Protein AF-A0A8H4IR97-F1 (afdb_monomer_lite)

InterPro domains:
  IPR025444 Monooxygenase af470-like [PF13826] (1-64)

Foldseek 3Di:
DDDDDDPDPVRVVCVCPPPVNVVVVVVCVVCVVVCVVDDDDDDDDDDDQLRDADDDDPDDQDDLQVAWDWDAACADDPVQRAGHRGIDIHGPDDDCVDFLSCDSCSRSVPPPRRSCPCVVVPDSPCPCPPVPDDD

pLDDT: mean 85.82, std 11.82, range [40.19, 98.25]

Radius of gyration: 21.29 Å; chains: 1; bounding box: 38×43×58 Å

Organism: NCBI:txid55169

Structure (mmCIF, N/CA/C/O backbone):
data_AF-A0A8H4IR97-F1
#
_entry.id   AF-A0A8H4IR97-F1
#
loop_
_atom_site.group_PDB
_atom_site.id
_atom_site.type_symbol
_atom_site.label_atom_id
_atom_site.label_alt_id
_atom_site.label_comp_id
_atom_site.label_asym_id
_atom_site.label_entity_id
_atom_site.label_seq_id
_atom_site.pdbx_PDB_ins_code
_atom_site.Cartn_x
_atom_site.Cartn_y
_atom_site.Cartn_z
_atom_site.occupancy
_atom_site.B_iso_or_equiv
_atom_site.auth_seq_id
_atom_site.auth_comp_id
_atom_site.auth_asym_id
_atom_site.auth_atom_id
_atom_site.pdbx_PDB_model_num
ATOM 1 N N . MET A 1 1 ? 5.002 -10.529 -10.951 1.00 84.69 1 MET A N 1
ATOM 2 C CA . MET A 1 1 ? 3.860 -9.711 -10.493 1.00 84.69 1 MET A CA 1
ATOM 3 C C . MET A 1 1 ? 4.344 -8.835 -9.355 1.00 84.69 1 MET A C 1
ATOM 5 O O . MET A 1 1 ? 4.915 -9.371 -8.412 1.00 84.69 1 MET A O 1
ATOM 9 N N . THR A 1 2 ? 4.148 -7.524 -9.462 1.00 91.56 2 THR A N 1
ATOM 10 C CA . THR A 1 2 ? 4.550 -6.544 -8.442 1.00 91.56 2 THR A CA 1
ATOM 11 C C . THR A 1 2 ? 3.306 -5.818 -7.961 1.00 91.56 2 THR A C 1
ATOM 13 O O . THR A 1 2 ? 2.441 -5.494 -8.770 1.00 91.56 2 THR A O 1
ATOM 16 N N . VAL A 1 3 ? 3.214 -5.567 -6.655 1.00 92.38 3 VAL A N 1
ATOM 17 C CA . VAL A 1 3 ? 2.116 -4.805 -6.052 1.00 92.38 3 VAL A CA 1
ATOM 18 C C . VAL A 1 3 ? 2.684 -3.503 -5.514 1.00 92.38 3 VAL A C 1
ATOM 20 O O . VAL A 1 3 ? 3.650 -3.517 -4.753 1.00 92.38 3 VAL A O 1
ATOM 23 N N . MET A 1 4 ? 2.089 -2.387 -5.920 1.00 93.25 4 MET A N 1
ATOM 24 C CA . MET A 1 4 ? 2.486 -1.046 -5.504 1.00 93.25 4 MET A CA 1
ATOM 25 C C . MET A 1 4 ? 1.291 -0.351 -4.863 1.00 93.25 4 MET A C 1
ATOM 27 O O . MET A 1 4 ? 0.171 -0.452 -5.361 1.00 93.25 4 MET A O 1
ATOM 31 N N . PHE A 1 5 ? 1.542 0.358 -3.768 1.00 92.56 5 PHE A N 1
ATOM 32 C CA . PHE A 1 5 ? 0.538 1.155 -3.075 1.00 92.56 5 PHE A CA 1
ATOM 33 C C . PHE A 1 5 ? 0.905 2.625 -3.219 1.00 92.56 5 PHE A C 1
ATOM 35 O O . PHE A 1 5 ? 2.037 3.014 -2.940 1.00 92.56 5 PHE A O 1
ATOM 42 N N . PHE A 1 6 ? -0.061 3.431 -3.645 1.00 93.88 6 PHE A N 1
ATOM 43 C CA . PHE A 1 6 ? 0.088 4.874 -3.770 1.00 93.88 6 PHE A CA 1
ATOM 44 C C . PHE A 1 6 ? -0.911 5.546 -2.838 1.00 93.88 6 PHE A C 1
ATOM 46 O O . PHE A 1 6 ? -2.080 5.165 -2.806 1.00 93.88 6 PHE A O 1
ATOM 53 N N . GLU A 1 7 ? -0.453 6.550 -2.092 1.00 89.69 7 GLU A N 1
ATOM 54 C CA . GLU A 1 7 ? -1.300 7.317 -1.170 1.00 89.69 7 GLU A CA 1
ATOM 55 C C . GLU A 1 7 ? -2.443 8.028 -1.907 1.00 89.69 7 GLU A C 1
ATOM 57 O O . GLU A 1 7 ? -3.550 8.170 -1.390 1.00 89.69 7 GLU A O 1
ATOM 62 N N . ASN A 1 8 ? -2.185 8.464 -3.140 1.00 92.25 8 ASN A N 1
ATOM 63 C CA . ASN A 1 8 ? -3.149 9.161 -3.974 1.00 92.25 8 ASN A CA 1
ATOM 64 C C . ASN A 1 8 ? -2.823 9.000 -5.469 1.00 92.25 8 ASN A C 1
ATOM 66 O O . ASN A 1 8 ? -1.767 8.498 -5.864 1.00 92.25 8 ASN A O 1
ATOM 70 N N . LEU A 1 9 ? -3.761 9.446 -6.308 1.00 94.50 9 LEU A N 1
ATOM 71 C CA . LEU A 1 9 ? -3.646 9.375 -7.765 1.00 94.50 9 LEU A CA 1
ATOM 72 C C . LEU A 1 9 ? -2.494 10.233 -8.308 1.00 94.50 9 LEU A C 1
ATOM 74 O O . LEU A 1 9 ? -1.857 9.857 -9.288 1.00 94.50 9 LEU A O 1
ATOM 78 N N . GLU A 1 10 ? -2.201 11.364 -7.664 1.00 96.50 10 GLU A N 1
ATOM 79 C CA . GLU A 1 10 ? -1.095 12.235 -8.061 1.00 96.50 10 GLU A CA 1
ATOM 80 C C . GLU A 1 10 ? 0.253 11.513 -7.921 1.00 96.50 10 GLU A C 1
ATOM 82 O O . GLU A 1 10 ? 1.069 11.559 -8.838 1.00 96.50 10 GLU A O 1
ATOM 87 N N . GLY A 1 11 ? 0.466 10.786 -6.821 1.00 96.31 11 GLY A N 1
ATOM 88 C CA . GLY A 1 11 ? 1.656 9.962 -6.606 1.00 96.31 11 GLY A CA 1
ATOM 89 C C . GLY A 1 11 ? 1.804 8.857 -7.653 1.00 96.31 11 GLY A C 1
ATOM 90 O O . GLY A 1 11 ? 2.891 8.683 -8.204 1.00 96.31 11 GLY A O 1
ATOM 91 N N . LEU A 1 12 ? 0.707 8.168 -7.992 1.00 96.38 12 LEU A N 1
ATOM 92 C CA . LEU A 1 12 ? 0.698 7.182 -9.080 1.00 96.38 12 LEU A CA 1
ATOM 93 C C . LEU A 1 12 ? 1.093 7.823 -10.416 1.00 96.38 12 LEU A C 1
ATOM 95 O O . LEU A 1 12 ? 1.921 7.276 -11.141 1.00 96.38 12 LEU A O 1
ATOM 99 N N . HIS A 1 13 ? 0.529 8.986 -10.747 1.00 96.81 13 HIS A N 1
ATOM 100 C CA . HIS A 1 13 ? 0.852 9.683 -11.989 1.00 96.81 13 HIS A CA 1
ATOM 101 C C . HIS A 1 13 ? 2.298 10.179 -12.015 1.00 96.81 13 HIS A C 1
ATOM 103 O O . HIS A 1 13 ? 2.930 10.100 -13.065 1.00 96.81 13 HIS A O 1
ATOM 109 N N . LYS A 1 14 ? 2.843 10.662 -10.893 1.00 97.75 14 LYS A N 1
ATOM 110 C CA . LYS A 1 14 ? 4.258 11.050 -10.802 1.00 97.75 14 LYS A CA 1
ATOM 111 C C . LYS A 1 14 ? 5.178 9.867 -11.078 1.00 97.75 14 LYS A C 1
ATOM 113 O O . LYS A 1 14 ? 6.126 10.026 -11.831 1.00 97.75 14 LYS A O 1
ATOM 118 N N . PHE A 1 15 ? 4.863 8.696 -10.525 1.00 95.94 15 PHE A N 1
ATOM 119 C CA . PHE A 1 15 ? 5.598 7.465 -10.806 1.00 95.94 15 PHE A CA 1
ATOM 120 C C . PHE A 1 15 ? 5.455 7.035 -12.274 1.00 95.94 15 PHE A C 1
ATOM 122 O O . PHE A 1 15 ? 6.445 6.853 -12.961 1.00 95.94 15 PHE A O 1
ATOM 129 N N . ALA A 1 16 ? 4.236 6.942 -12.811 1.00 96.06 16 ALA A N 1
ATOM 130 C CA . ALA A 1 16 ? 4.024 6.465 -14.183 1.00 96.06 16 ALA A CA 1
ATOM 131 C C . ALA A 1 16 ? 4.657 7.369 -15.265 1.00 96.06 16 ALA A C 1
ATOM 133 O O . ALA A 1 16 ? 4.966 6.906 -16.370 1.00 96.06 16 ALA A O 1
ATOM 134 N N . HIS A 1 17 ? 4.831 8.657 -14.964 1.00 96.69 17 HIS A N 1
ATOM 135 C CA . HIS A 1 17 ? 5.460 9.633 -15.852 1.00 96.69 17 HIS A CA 1
ATOM 136 C C . HIS A 1 17 ? 6.921 9.936 -15.494 1.00 96.69 17 HIS A C 1
ATOM 138 O O . HIS A 1 17 ? 7.511 10.815 -16.124 1.00 96.69 17 HIS A O 1
ATOM 144 N N . ASP A 1 18 ? 7.511 9.237 -14.522 1.00 97.75 18 ASP A N 1
ATOM 145 C CA . ASP A 1 18 ? 8.908 9.449 -14.159 1.00 97.75 18 ASP A CA 1
ATOM 146 C C . ASP A 1 18 ? 9.852 9.028 -15.309 1.00 97.75 18 ASP A C 1
ATOM 148 O O . ASP A 1 18 ? 9.489 8.171 -16.127 1.00 97.75 18 ASP A O 1
ATOM 152 N N . PRO A 1 19 ? 11.061 9.617 -15.409 1.00 98.25 19 PRO A N 1
ATOM 153 C CA . PRO A 1 19 ? 11.981 9.331 -16.507 1.00 98.25 19 PRO A CA 1
ATOM 154 C C . PRO A 1 19 ? 12.296 7.842 -16.686 1.00 98.25 19 PRO A C 1
ATOM 156 O O . PRO A 1 19 ? 12.308 7.373 -17.823 1.00 98.25 19 PRO A O 1
ATOM 159 N N . LEU A 1 20 ? 12.490 7.094 -15.594 1.00 97.75 20 LEU A N 1
ATOM 160 C CA . LEU A 1 20 ? 12.855 5.680 -15.651 1.00 97.75 20 LEU A CA 1
ATOM 161 C C . LEU A 1 20 ? 11.691 4.832 -16.168 1.00 97.75 20 LEU A C 1
ATOM 163 O O . LEU A 1 20 ? 11.868 4.023 -17.082 1.00 97.75 20 LEU A O 1
ATOM 167 N N . HIS A 1 21 ? 10.484 5.033 -15.631 1.00 96.56 21 HIS A N 1
ATOM 168 C CA . HIS A 1 21 ? 9.308 4.315 -16.114 1.00 96.56 21 HIS A CA 1
ATOM 169 C C . HIS A 1 21 ? 9.012 4.647 -17.585 1.00 96.56 21 HIS A C 1
ATOM 171 O O . HIS A 1 21 ? 8.710 3.755 -18.383 1.00 96.56 21 HIS A O 1
ATOM 177 N N . ARG A 1 22 ? 9.155 5.918 -17.989 1.00 97.69 22 ARG A N 1
ATOM 178 C CA . ARG A 1 22 ? 8.971 6.343 -19.387 1.00 97.69 22 ARG A CA 1
ATOM 179 C C . ARG A 1 22 ? 10.016 5.755 -20.328 1.00 97.69 22 ARG A C 1
ATOM 181 O O . ARG A 1 22 ? 9.660 5.386 -21.446 1.00 97.69 22 ARG A O 1
ATOM 188 N N . GLU A 1 23 ? 11.271 5.657 -19.906 1.00 98.06 23 GLU A N 1
ATOM 189 C CA . GLU A 1 23 ? 12.334 5.026 -20.687 1.00 98.06 23 GLU A CA 1
ATOM 190 C C . GLU A 1 23 ? 12.036 3.544 -20.932 1.00 98.06 23 GLU A C 1
ATOM 192 O O . GLU A 1 23 ? 12.028 3.107 -22.085 1.00 98.06 23 GLU A O 1
ATOM 197 N N . ALA A 1 24 ? 11.692 2.798 -19.878 1.00 96.56 24 ALA A N 1
ATOM 198 C CA . ALA A 1 24 ? 11.326 1.387 -19.985 1.00 96.56 24 ALA A CA 1
ATOM 199 C C . ALA A 1 24 ? 10.092 1.177 -20.880 1.00 96.56 24 ALA A C 1
ATOM 201 O O . ALA A 1 24 ? 10.080 0.282 -21.728 1.00 96.56 24 ALA A O 1
ATOM 202 N N . TRP A 1 25 ? 9.075 2.039 -20.754 1.00 97.00 25 TRP A N 1
ATOM 203 C CA . TRP A 1 25 ? 7.890 1.999 -21.612 1.00 97.00 25 TRP A CA 1
ATOM 204 C C . TRP A 1 25 ? 8.232 2.265 -23.082 1.00 97.00 25 TRP A C 1
ATOM 206 O O . TRP A 1 25 ? 7.741 1.573 -23.975 1.00 97.00 25 TRP A O 1
ATOM 216 N N . ASN A 1 26 ? 9.109 3.231 -23.357 1.00 97.06 26 ASN A N 1
ATOM 217 C CA . ASN A 1 26 ? 9.562 3.517 -24.716 1.00 97.06 26 ASN A CA 1
ATOM 218 C C . ASN A 1 26 ? 10.388 2.358 -25.298 1.00 97.06 26 ASN A C 1
ATOM 220 O O . ASN A 1 26 ? 10.207 2.022 -26.466 1.00 97.06 26 ASN A O 1
ATOM 224 N N . TRP A 1 27 ? 11.278 1.748 -24.507 1.00 97.12 27 TRP A N 1
ATOM 225 C CA . TRP A 1 27 ? 12.053 0.570 -24.911 1.00 97.12 27 TRP A CA 1
ATOM 226 C C . TRP A 1 27 ? 11.135 -0.599 -25.283 1.00 97.12 27 TRP A C 1
ATOM 228 O O . TRP A 1 27 ? 11.260 -1.146 -26.378 1.00 97.12 27 TRP A O 1
ATOM 238 N N . TRP A 1 28 ? 10.155 -0.904 -24.427 1.00 96.81 28 TRP A N 1
ATOM 239 C CA . TRP A 1 28 ? 9.172 -1.959 -24.669 1.00 96.81 28 TRP A CA 1
ATOM 240 C C . TRP A 1 28 ? 8.438 -1.759 -26.000 1.00 96.81 28 TRP A C 1
ATOM 242 O O . TRP A 1 28 ? 8.387 -2.664 -26.830 1.00 96.81 28 TRP A O 1
ATOM 252 N N . ASN A 1 29 ? 7.920 -0.549 -26.237 1.00 96.56 29 ASN A N 1
ATOM 253 C CA . ASN A 1 29 ? 7.148 -0.249 -27.445 1.00 96.56 29 ASN A CA 1
ATOM 254 C C . ASN A 1 29 ? 7.994 -0.273 -28.726 1.00 96.56 29 ASN A C 1
ATOM 256 O O . ASN A 1 29 ? 7.486 -0.642 -29.781 1.00 96.56 29 ASN A O 1
ATOM 260 N N . LYS A 1 30 ? 9.280 0.089 -28.652 1.00 97.25 30 LYS A N 1
ATOM 261 C CA . LYS A 1 30 ? 10.197 -0.007 -29.799 1.00 97.25 30 LYS A CA 1
ATOM 262 C C . LYS A 1 30 ? 10.538 -1.455 -30.163 1.00 97.25 30 LYS A C 1
ATOM 264 O O . LYS A 1 30 ? 10.806 -1.719 -31.327 1.00 97.25 30 LYS A O 1
ATOM 269 N N . GLY A 1 31 ? 10.536 -2.368 -29.190 1.00 95.94 31 GLY A N 1
ATOM 270 C CA . GLY A 1 31 ? 10.927 -3.770 -29.369 1.00 95.94 31 GLY A CA 1
ATOM 271 C C . GLY A 1 31 ? 9.781 -4.748 -29.648 1.00 95.94 31 GLY A C 1
ATOM 272 O O . GLY A 1 31 ? 10.031 -5.949 -29.691 1.00 95.94 31 GLY A O 1
ATOM 273 N N . LEU A 1 32 ? 8.531 -4.294 -29.816 1.00 96.00 32 LEU A N 1
ATOM 274 C CA . LEU A 1 32 ? 7.351 -5.180 -29.846 1.00 96.00 32 LEU A CA 1
ATOM 275 C C . LEU A 1 32 ? 7.457 -6.346 -30.841 1.00 96.00 32 LEU A C 1
ATOM 277 O O . LEU A 1 32 ? 7.014 -7.453 -30.533 1.00 96.00 32 LEU A O 1
ATOM 281 N N . ASP A 1 33 ? 8.066 -6.125 -32.006 1.00 96.19 33 ASP A N 1
ATOM 282 C CA . ASP A 1 33 ? 8.209 -7.164 -33.029 1.00 96.19 33 ASP A CA 1
ATOM 283 C C . ASP A 1 33 ? 9.121 -8.324 -32.609 1.00 96.19 33 ASP A C 1
ATOM 285 O O . ASP A 1 33 ? 8.897 -9.467 -33.018 1.00 96.19 33 ASP A O 1
ATOM 289 N N . GLU A 1 34 ? 10.119 -8.044 -31.776 1.00 97.31 34 GLU A N 1
ATOM 290 C CA . GLU A 1 34 ? 11.068 -9.025 -31.243 1.00 97.31 34 GLU A CA 1
ATOM 291 C C . GLU A 1 34 ? 10.531 -9.683 -29.959 1.00 97.31 34 GLU A C 1
ATOM 293 O O . GLU A 1 34 ? 10.879 -10.817 -29.624 1.00 97.31 34 GLU A O 1
ATOM 298 N N . LEU A 1 35 ? 9.616 -9.002 -29.264 1.00 96.50 35 LEU A N 1
ATOM 299 C CA . LEU A 1 35 ? 9.075 -9.390 -27.960 1.00 96.50 35 LEU A CA 1
ATOM 300 C C . LEU A 1 35 ? 7.744 -10.158 -28.045 1.00 96.50 35 LEU A C 1
ATOM 302 O O . LEU A 1 35 ? 7.053 -10.295 -27.040 1.00 96.50 35 LEU A O 1
ATOM 306 N N . LYS A 1 36 ? 7.383 -10.719 -29.208 1.00 96.00 36 LYS A N 1
ATOM 307 C CA . LYS A 1 36 ? 6.094 -11.417 -29.452 1.00 96.00 36 LYS A CA 1
ATOM 308 C C . LYS A 1 36 ? 5.771 -12.565 -28.485 1.00 96.00 36 LYS A C 1
ATOM 310 O O . LYS A 1 36 ? 4.627 -12.997 -28.403 1.00 96.00 36 LYS A O 1
ATOM 315 N N . HIS A 1 37 ? 6.776 -13.081 -27.785 1.00 96.75 37 HIS A N 1
ATOM 316 C CA . HIS A 1 37 ? 6.667 -14.177 -26.824 1.00 96.75 37 HIS A CA 1
ATOM 317 C C . HIS A 1 37 ? 6.579 -13.698 -25.362 1.00 96.75 37 HIS A C 1
ATOM 319 O O . HIS A 1 37 ? 6.520 -14.525 -24.454 1.00 96.75 37 HIS A O 1
ATOM 325 N N . ILE A 1 38 ? 6.588 -12.382 -25.121 1.00 96.88 38 ILE A N 1
ATOM 326 C CA . ILE A 1 38 ? 6.558 -11.771 -23.790 1.00 96.88 38 ILE A CA 1
ATOM 327 C C . ILE A 1 38 ? 5.287 -10.934 -23.643 1.00 96.88 38 ILE A C 1
ATOM 329 O O . ILE A 1 38 ? 4.894 -10.196 -24.541 1.00 96.88 38 ILE A O 1
ATOM 333 N N . SER A 1 39 ? 4.663 -11.008 -22.469 1.00 95.31 39 SER A N 1
ATOM 334 C CA . SER A 1 39 ? 3.516 -10.178 -22.099 1.00 95.31 39 SER A CA 1
ATOM 335 C C . SER A 1 39 ? 3.799 -9.386 -20.827 1.00 95.31 39 SER A C 1
ATOM 337 O O . SER A 1 39 ? 4.326 -9.946 -19.862 1.00 95.31 39 SER A O 1
ATOM 339 N N . ILE A 1 40 ? 3.351 -8.132 -20.785 1.00 95.38 40 ILE A N 1
ATOM 340 C CA . ILE A 1 40 ? 3.235 -7.336 -19.559 1.00 95.38 40 ILE A CA 1
ATOM 341 C C . ILE A 1 40 ? 1.777 -6.928 -19.354 1.00 95.38 40 ILE A C 1
ATOM 343 O O . ILE A 1 40 ? 1.044 -6.710 -20.316 1.00 95.38 40 ILE A O 1
ATOM 347 N N . TRP A 1 41 ? 1.351 -6.845 -18.099 1.00 95.00 41 TRP A N 1
ATOM 348 C CA . TRP A 1 41 ? -0.004 -6.458 -17.720 1.00 95.00 41 TRP A CA 1
ATOM 349 C C . TRP A 1 41 ? 0.015 -5.776 -16.353 1.00 95.00 41 TRP A C 1
ATOM 351 O O . TRP A 1 41 ? 0.922 -6.001 -15.547 1.00 95.00 41 TRP A O 1
ATOM 361 N N . HIS A 1 42 ? -0.995 -4.949 -16.097 1.00 96.06 42 HIS A N 1
ATOM 362 C CA . HIS A 1 42 ? -1.281 -4.430 -14.766 1.00 96.06 42 HIS A CA 1
ATOM 363 C C . HIS A 1 42 ? -2.782 -4.197 -14.580 1.00 96.06 42 HIS A C 1
ATOM 365 O O . HIS A 1 42 ? -3.508 -3.952 -15.540 1.00 96.06 42 HIS A O 1
ATOM 371 N N . GLU A 1 43 ? -3.234 -4.257 -13.333 1.00 96.44 43 GLU A N 1
ATOM 372 C CA . GLU A 1 43 ? -4.582 -3.870 -12.926 1.00 96.44 43 GLU A CA 1
ATOM 373 C C . GLU A 1 43 ? -4.450 -2.777 -11.868 1.00 96.44 43 GLU A C 1
ATOM 375 O O . GLU A 1 43 ? -3.649 -2.896 -10.937 1.00 96.44 43 GLU A O 1
ATOM 380 N N . VAL A 1 44 ? -5.203 -1.689 -12.027 1.00 95.19 44 VAL A N 1
ATOM 381 C CA . VAL A 1 44 ? -5.128 -0.527 -11.138 1.00 95.19 44 VAL A CA 1
ATOM 382 C C . VAL A 1 44 ? -6.500 -0.274 -10.536 1.00 95.19 44 VAL A C 1
ATOM 384 O O . VAL A 1 44 ? -7.459 0.023 -11.245 1.00 95.19 44 VAL A O 1
ATOM 387 N N . PHE A 1 45 ? -6.574 -0.342 -9.210 1.00 94.00 45 PHE A N 1
ATOM 388 C CA . PHE A 1 45 ? -7.794 -0.090 -8.455 1.00 94.00 45 PHE A CA 1
ATOM 389 C C . PHE A 1 45 ? -7.645 1.191 -7.641 1.00 94.00 45 PHE A C 1
ATOM 391 O O . PHE A 1 45 ? -6.694 1.354 -6.877 1.00 94.00 45 PHE A O 1
ATOM 398 N N . ARG A 1 46 ? -8.619 2.095 -7.767 1.00 93.50 46 ARG A N 1
ATOM 399 C CA . ARG A 1 46 ? -8.771 3.240 -6.868 1.00 93.50 46 ARG A CA 1
ATOM 400 C C . ARG A 1 46 ? -9.884 2.927 -5.881 1.00 93.50 46 ARG A C 1
ATOM 402 O O . ARG A 1 46 ? -11.057 3.003 -6.236 1.00 93.50 46 ARG A O 1
ATOM 409 N N . CYS A 1 47 ? -9.514 2.609 -4.647 1.00 90.12 47 CYS A N 1
ATOM 410 C CA . CYS A 1 47 ? -10.478 2.322 -3.596 1.00 90.12 47 CYS A CA 1
ATOM 411 C C . CYS A 1 47 ? -10.611 3.517 -2.633 1.00 90.12 47 CYS A C 1
ATOM 413 O O . CYS A 1 47 ? -9.598 3.959 -2.086 1.00 90.12 47 CYS A O 1
ATOM 415 N N . PRO A 1 48 ? -11.819 4.082 -2.431 1.00 86.75 48 PRO A N 1
ATOM 416 C CA . PRO A 1 48 ? -12.042 5.106 -1.414 1.00 86.75 48 PRO A CA 1
ATOM 417 C C . PRO A 1 48 ? -11.701 4.604 -0.005 1.00 86.75 48 PRO A C 1
ATOM 419 O O . PRO A 1 48 ? -11.805 3.411 0.282 1.00 86.75 48 PRO A O 1
ATOM 422 N N . ALA A 1 49 ? -11.337 5.521 0.893 1.00 85.00 49 ALA A N 1
ATOM 423 C CA . ALA A 1 49 ? -11.146 5.192 2.304 1.00 85.00 49 ALA A CA 1
ATOM 424 C C . ALA A 1 49 ? -12.412 4.534 2.886 1.00 85.00 49 ALA A C 1
ATOM 426 O O . ALA A 1 49 ? -13.525 4.962 2.587 1.00 85.00 49 ALA A O 1
ATOM 427 N N . GLY A 1 50 ? -12.226 3.479 3.681 1.00 84.88 50 GLY A N 1
ATOM 428 C CA . GLY A 1 50 ? -13.307 2.635 4.198 1.00 84.88 50 GLY A CA 1
ATOM 429 C C . GLY A 1 50 ? -13.669 1.464 3.279 1.00 84.88 50 GLY A C 1
ATOM 430 O O . GLY A 1 50 ? -13.957 0.384 3.757 1.00 84.88 50 GLY A O 1
ATOM 431 N N . ASN A 1 51 ? -13.530 1.568 1.959 1.00 86.88 51 ASN A N 1
ATOM 432 C CA . ASN A 1 51 ? -13.985 0.498 1.056 1.00 86.88 51 ASN A CA 1
ATOM 433 C C . ASN A 1 51 ? -12.963 -0.637 0.839 1.00 86.88 51 ASN A C 1
ATOM 435 O O . ASN A 1 51 ? -13.033 -1.367 -0.149 1.00 86.88 51 ASN A O 1
ATOM 439 N N . TRP A 1 52 ? -11.991 -0.784 1.736 1.00 89.31 52 TRP A N 1
ATOM 440 C CA . TRP A 1 52 ? -10.977 -1.831 1.677 1.00 89.31 52 TRP A CA 1
ATOM 441 C C . TRP A 1 52 ? -10.627 -2.331 3.078 1.00 89.31 52 TRP A C 1
ATOM 443 O O . TRP A 1 52 ? -10.697 -1.586 4.054 1.00 89.31 52 TRP A O 1
ATOM 453 N N . GLU A 1 53 ? -10.206 -3.591 3.170 1.00 89.50 53 GLU A N 1
ATOM 454 C CA . GLU A 1 53 ? -9.656 -4.170 4.392 1.00 89.50 53 GLU A CA 1
ATOM 455 C C . GLU A 1 53 ? -8.382 -4.973 4.108 1.00 89.50 53 GLU A C 1
ATOM 457 O O . GLU A 1 53 ? -8.168 -5.476 3.005 1.00 89.50 53 GLU A O 1
ATOM 462 N N . GLY A 1 54 ? -7.526 -5.095 5.123 1.00 90.19 54 GLY A N 1
ATOM 463 C CA . GLY A 1 54 ? -6.362 -5.974 5.102 1.00 90.19 54 GLY A CA 1
ATOM 464 C C . GLY A 1 54 ? -6.264 -6.745 6.413 1.00 90.19 54 GLY A C 1
ATOM 465 O O . GLY A 1 54 ? -6.156 -6.138 7.476 1.00 90.19 54 GLY A O 1
ATOM 466 N N . ILE A 1 55 ? -6.286 -8.076 6.336 1.00 89.31 55 ILE A N 1
ATOM 467 C CA . ILE A 1 55 ? -6.064 -8.974 7.474 1.00 89.31 55 ILE A CA 1
ATOM 468 C C . ILE A 1 55 ? -4.763 -9.739 7.264 1.00 89.31 55 ILE A C 1
ATOM 470 O O . ILE A 1 55 ? -4.529 -10.335 6.214 1.00 89.31 55 ILE A O 1
ATOM 474 N N . TYR A 1 56 ? -3.931 -9.746 8.300 1.00 89.75 56 TYR A N 1
ATOM 475 C CA . TYR A 1 56 ? -2.629 -10.396 8.297 1.00 89.75 56 TYR A CA 1
ATOM 476 C C . TYR A 1 56 ? -2.589 -11.412 9.438 1.00 89.75 56 TYR A C 1
ATOM 478 O O . TYR A 1 56 ? -2.563 -11.043 10.609 1.00 89.75 56 TYR A O 1
ATOM 486 N N . VAL A 1 57 ? -2.599 -12.699 9.086 1.00 86.75 57 VAL A N 1
ATOM 487 C CA . VAL A 1 57 ? -2.584 -13.828 10.028 1.00 86.75 57 VAL A CA 1
ATOM 488 C C . VAL A 1 57 ? -1.313 -14.631 9.813 1.00 86.75 57 VAL A C 1
ATOM 490 O O . VAL A 1 57 ? -1.026 -15.016 8.682 1.00 86.75 57 VAL A O 1
ATOM 493 N N . ASN A 1 58 ? -0.540 -14.845 10.884 1.00 86.94 58 ASN A N 1
ATOM 494 C CA . ASN A 1 58 ? 0.757 -15.535 10.845 1.00 86.94 58 ASN A CA 1
ATOM 495 C C . ASN A 1 58 ? 1.650 -15.083 9.665 1.00 86.94 58 ASN A C 1
ATOM 497 O O . ASN A 1 58 ? 2.220 -15.882 8.924 1.00 86.94 58 ASN A O 1
ATOM 501 N N . SER A 1 59 ? 1.696 -13.769 9.433 1.00 85.69 59 SER A N 1
ATOM 502 C CA . SER A 1 59 ? 2.357 -13.165 8.279 1.00 85.69 59 SER A CA 1
ATOM 503 C C . SER A 1 59 ? 3.440 -12.209 8.749 1.00 85.69 59 SER A C 1
AT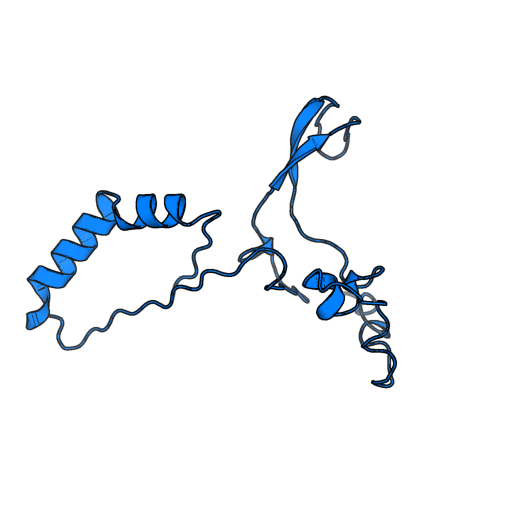OM 505 O O . SER A 1 59 ? 3.208 -11.397 9.642 1.00 85.69 59 SER A O 1
ATOM 507 N N . LYS A 1 60 ? 4.591 -12.222 8.069 1.00 89.00 60 LYS A N 1
ATOM 508 C CA . LYS A 1 60 ? 5.525 -11.091 8.134 1.00 89.00 60 LYS A CA 1
ATOM 509 C C . LYS A 1 60 ? 4.835 -9.820 7.635 1.00 89.00 60 LYS A C 1
ATOM 511 O O . LYS A 1 60 ? 3.906 -9.898 6.822 1.00 89.00 60 LYS A O 1
ATOM 516 N N . LEU A 1 61 ? 5.316 -8.670 8.100 1.00 87.12 61 LEU A N 1
ATOM 517 C CA . LEU A 1 61 ? 4.877 -7.364 7.618 1.00 87.12 61 LEU A CA 1
ATOM 518 C C . LEU A 1 61 ? 5.142 -7.261 6.113 1.00 87.12 61 LEU A C 1
ATOM 520 O O . LEU A 1 61 ? 6.279 -7.405 5.668 1.00 87.12 61 LEU A O 1
ATOM 524 N N . ARG A 1 62 ? 4.081 -7.069 5.326 1.00 89.25 62 ARG A N 1
ATOM 525 C CA . ARG A 1 62 ? 4.135 -6.928 3.864 1.00 89.25 62 ARG A CA 1
ATOM 526 C C . ARG A 1 62 ? 2.922 -6.160 3.358 1.00 89.25 62 ARG A C 1
ATOM 528 O O . ARG A 1 62 ? 1.896 -6.113 4.030 1.00 89.25 62 ARG A O 1
ATOM 535 N N . GLY A 1 63 ? 3.028 -5.597 2.159 1.00 91.12 63 GLY A N 1
ATOM 536 C CA . GLY A 1 63 ? 1.961 -4.786 1.574 1.00 91.12 63 GLY A CA 1
ATOM 537 C C . GLY A 1 63 ? 1.594 -3.599 2.466 1.00 91.12 63 GLY A C 1
ATOM 538 O O . GLY A 1 63 ? 2.483 -2.958 3.022 1.00 91.12 63 GLY A O 1
ATOM 539 N N . LEU A 1 64 ? 0.298 -3.332 2.649 1.00 89.88 64 LEU A N 1
ATOM 540 C CA . LEU A 1 64 ? -0.173 -2.206 3.468 1.00 89.88 64 LEU A CA 1
ATOM 541 C C . LEU A 1 64 ? 0.246 -2.320 4.942 1.00 89.88 64 LEU A C 1
ATOM 543 O O . LEU A 1 64 ? 0.509 -1.300 5.571 1.00 89.88 64 LEU A O 1
ATOM 547 N N . ALA A 1 65 ? 0.395 -3.537 5.477 1.00 90.44 65 ALA A N 1
ATOM 548 C CA . ALA A 1 65 ? 0.883 -3.757 6.843 1.00 90.44 65 ALA A CA 1
ATOM 549 C C . ALA A 1 65 ? 2.325 -3.268 7.067 1.00 90.44 65 ALA A C 1
ATOM 551 O O . ALA A 1 65 ? 2.706 -2.991 8.199 1.00 90.44 65 ALA A O 1
ATOM 552 N N . ALA A 1 66 ? 3.136 -3.167 6.010 1.00 91.12 66 ALA A N 1
ATOM 553 C CA . ALA A 1 66 ? 4.507 -2.664 6.106 1.00 91.12 66 ALA A CA 1
ATOM 554 C C . ALA A 1 66 ? 4.606 -1.135 5.945 1.00 91.12 66 ALA A C 1
ATOM 556 O O . ALA A 1 66 ? 5.701 -0.586 6.027 1.00 91.12 66 ALA A O 1
ATOM 557 N N . THR A 1 67 ? 3.488 -0.447 5.697 1.00 90.19 67 THR A N 1
ATOM 558 C CA . THR A 1 67 ? 3.469 1.016 5.580 1.00 90.19 67 THR A CA 1
ATOM 559 C C . THR A 1 67 ? 3.423 1.676 6.954 1.00 90.19 67 THR A C 1
ATOM 561 O O . THR A 1 67 ? 2.912 1.103 7.920 1.00 90.19 67 THR A O 1
ATOM 564 N N . THR A 1 68 ? 3.946 2.898 7.035 1.00 89.75 68 THR A N 1
ATOM 565 C CA . THR A 1 68 ? 3.871 3.721 8.239 1.00 89.75 68 THR A CA 1
ATOM 566 C C . THR A 1 68 ? 3.025 4.959 7.996 1.00 89.75 68 THR A C 1
ATOM 568 O O . THR A 1 68 ? 3.017 5.536 6.909 1.00 89.75 68 THR A O 1
ATOM 571 N N . VAL A 1 69 ? 2.297 5.372 9.029 1.00 86.56 69 VAL A N 1
ATOM 572 C CA . VAL A 1 69 ? 1.509 6.601 9.028 1.00 86.56 69 VAL A CA 1
ATOM 573 C C . VAL A 1 69 ? 2.183 7.632 9.928 1.00 86.56 69 VAL A C 1
ATOM 575 O O . VAL A 1 69 ? 2.532 7.310 11.069 1.00 86.56 69 VAL A O 1
ATOM 578 N N . PRO A 1 70 ? 2.381 8.871 9.452 1.00 88.50 70 PRO A N 1
ATOM 579 C CA . PRO A 1 70 ? 2.873 9.930 10.308 1.00 88.50 70 PRO A CA 1
ATOM 580 C C . PRO A 1 70 ? 1.767 10.381 11.268 1.00 88.50 70 PRO A C 1
ATOM 582 O O . PRO A 1 70 ? 0.636 10.643 10.851 1.00 88.50 70 PRO A O 1
ATOM 585 N N . ARG A 1 71 ? 2.092 10.513 12.552 1.00 86.31 71 ARG A N 1
ATOM 586 C CA . ARG A 1 71 ? 1.191 11.044 13.580 1.00 86.31 71 ARG A CA 1
ATOM 587 C C . ARG A 1 71 ? 1.945 11.997 14.492 1.00 86.31 71 ARG A C 1
ATOM 589 O O . ARG A 1 71 ? 3.075 11.718 14.881 1.00 86.31 71 ARG A O 1
ATOM 596 N N . THR A 1 72 ? 1.301 13.106 14.830 1.00 90.31 72 THR A N 1
ATOM 597 C CA . THR A 1 72 ? 1.760 13.989 15.902 1.00 90.31 72 THR A CA 1
ATOM 598 C C . THR A 1 72 ? 1.128 13.517 17.195 1.00 90.31 72 THR A C 1
ATOM 600 O O . THR A 1 72 ? -0.089 13.327 17.244 1.00 90.31 72 THR A O 1
ATOM 603 N N . LEU A 1 73 ? 1.949 13.293 18.214 1.00 81.94 73 LEU A N 1
ATOM 604 C CA . LEU A 1 73 ? 1.454 12.834 19.500 1.00 81.94 73 LEU A CA 1
ATOM 605 C C . LEU A 1 73 ? 1.026 13.997 20.389 1.00 81.94 73 LEU A C 1
ATOM 607 O O . LEU A 1 73 ? 1.656 15.052 20.408 1.00 81.94 73 LEU A O 1
ATOM 611 N N . GLU A 1 74 ? -0.013 13.761 21.184 1.00 87.75 74 GLU A N 1
ATOM 612 C CA . GLU A 1 74 ? -0.427 14.671 22.258 1.00 87.75 74 GLU A CA 1
ATOM 613 C C . GLU A 1 74 ? 0.409 14.487 23.534 1.00 87.75 74 GLU A C 1
ATOM 615 O O . GLU A 1 74 ? 0.398 15.346 24.412 1.00 87.75 74 GLU A O 1
ATOM 620 N N . LYS A 1 75 ? 1.110 13.354 23.654 1.00 89.25 75 LYS A N 1
ATOM 621 C CA . LYS A 1 75 ? 1.906 12.955 24.820 1.00 89.25 75 LYS A CA 1
ATOM 622 C C . LYS A 1 75 ? 3.202 12.299 24.368 1.00 89.25 75 LYS A C 1
ATOM 624 O O . LYS A 1 75 ? 3.274 11.812 23.247 1.00 89.25 75 LYS A O 1
ATOM 629 N N . ASP A 1 76 ? 4.189 12.266 25.248 1.00 88.25 76 ASP A N 1
ATOM 630 C CA . ASP A 1 76 ? 5.443 11.566 24.985 1.00 88.25 76 ASP A CA 1
ATOM 631 C C . ASP A 1 76 ? 5.193 10.053 24.831 1.00 88.25 76 ASP A C 1
ATOM 633 O O . ASP A 1 76 ? 4.413 9.462 25.582 1.00 88.25 76 ASP A O 1
ATOM 637 N N . ASP A 1 77 ? 5.861 9.432 23.859 1.00 84.88 77 ASP A N 1
ATOM 638 C CA . ASP A 1 77 ? 5.923 7.982 23.672 1.00 84.88 77 ASP A CA 1
ATOM 639 C C . ASP A 1 77 ? 7.372 7.527 23.862 1.00 84.88 77 ASP A C 1
ATOM 641 O O . ASP A 1 77 ? 8.220 7.641 22.972 1.00 84.88 77 ASP A O 1
ATOM 645 N N . GLU A 1 78 ? 7.660 7.033 25.066 1.00 84.25 78 GLU A N 1
ATOM 646 C CA . GLU A 1 78 ? 8.994 6.579 25.464 1.00 84.25 78 GLU A CA 1
ATOM 647 C C . GLU A 1 78 ? 9.462 5.355 24.667 1.00 84.25 78 GLU A C 1
ATOM 649 O O . GLU A 1 78 ? 10.659 5.206 24.424 1.00 84.25 78 GLU A O 1
ATOM 654 N N . ALA A 1 79 ? 8.540 4.493 24.221 1.00 80.88 79 ALA A N 1
ATOM 655 C CA . ALA A 1 79 ? 8.880 3.283 23.475 1.00 80.88 79 ALA A CA 1
ATOM 656 C C . ALA A 1 79 ? 9.392 3.605 22.065 1.00 80.88 79 ALA A C 1
ATOM 658 O O . ALA A 1 79 ? 10.199 2.858 21.509 1.00 80.88 79 ALA A O 1
ATOM 659 N N . LEU A 1 80 ? 8.937 4.723 21.497 1.00 74.06 80 LEU A N 1
ATOM 660 C CA . LEU A 1 80 ? 9.359 5.210 20.185 1.00 74.06 80 LEU A CA 1
ATOM 661 C C . LEU A 1 80 ? 10.330 6.393 20.256 1.00 74.06 80 LEU A C 1
ATOM 663 O O . LEU A 1 80 ? 10.867 6.793 19.225 1.00 74.06 80 LEU A O 1
ATOM 667 N N . GLY A 1 81 ? 10.566 6.945 21.448 1.00 85.00 81 GLY A N 1
ATOM 668 C CA . GLY A 1 81 ? 11.432 8.105 21.650 1.00 85.00 81 GLY A CA 1
ATOM 669 C C . GLY A 1 81 ? 10.898 9.384 20.999 1.00 85.00 81 GLY A C 1
ATOM 670 O O . GLY A 1 81 ? 11.692 10.222 20.579 1.00 85.00 81 GLY A O 1
ATOM 671 N N . VAL A 1 82 ? 9.573 9.526 20.881 1.00 85.44 82 VAL A N 1
ATOM 672 C CA . VAL A 1 82 ? 8.910 10.676 20.242 1.00 85.44 82 VAL A CA 1
ATOM 673 C C . VAL A 1 82 ? 8.249 11.534 21.316 1.00 85.44 82 VAL A C 1
ATOM 675 O O . VAL A 1 82 ? 7.471 11.018 22.117 1.00 85.44 82 VAL A O 1
ATOM 678 N N . LYS A 1 83 ? 8.521 12.843 21.338 1.00 88.81 83 LYS A N 1
ATOM 679 C CA . LYS A 1 83 ? 7.891 13.762 22.301 1.00 88.81 83 LYS A CA 1
ATOM 680 C C . LYS A 1 83 ? 6.534 14.272 21.823 1.00 88.81 83 LYS A C 1
ATOM 682 O O . LYS A 1 83 ? 6.233 14.292 20.628 1.00 88.81 83 LYS A O 1
ATOM 687 N N . ALA A 1 84 ? 5.727 14.751 22.763 1.00 89.00 84 ALA A N 1
ATOM 688 C CA . ALA A 1 84 ? 4.500 15.475 22.479 1.00 89.00 84 ALA A CA 1
ATOM 689 C C . ALA A 1 84 ? 4.774 16.646 21.519 1.00 89.00 84 ALA A C 1
ATOM 691 O O . ALA A 1 84 ? 5.708 17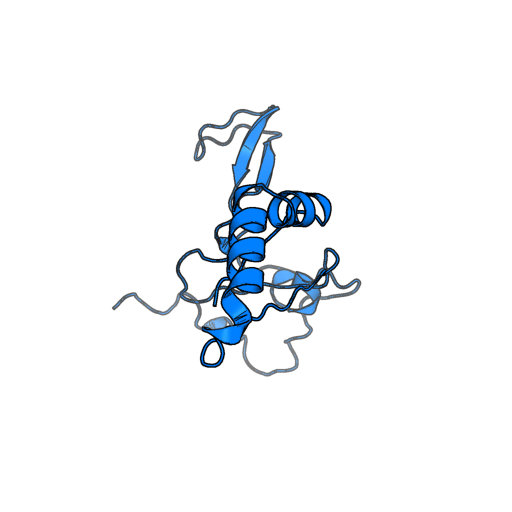.426 21.705 1.00 89.00 84 ALA A O 1
ATOM 692 N N . GLY A 1 85 ? 3.951 16.771 20.479 1.00 87.94 85 GLY A N 1
ATOM 693 C CA . GLY A 1 85 ? 4.105 17.781 19.430 1.00 87.94 85 GLY A CA 1
ATOM 694 C C . GLY A 1 85 ? 5.074 17.405 18.301 1.00 87.94 85 GLY A C 1
ATOM 695 O O . GLY A 1 85 ? 5.045 18.055 17.255 1.00 87.94 85 GLY A O 1
ATOM 696 N N . GLU A 1 86 ? 5.869 16.341 18.439 1.00 89.19 86 GLU A N 1
ATOM 697 C CA . GLU A 1 86 ? 6.741 15.843 17.371 1.00 89.19 86 GLU A CA 1
ATOM 698 C C . GLU A 1 86 ? 6.027 14.828 16.467 1.00 89.19 86 GLU A C 1
ATOM 700 O O . GLU A 1 86 ? 5.049 14.175 16.845 1.00 89.19 86 GLU A O 1
ATOM 705 N N . LYS A 1 87 ? 6.515 14.702 15.226 1.00 88.69 87 LYS A N 1
ATOM 706 C CA . LYS A 1 87 ? 5.984 13.750 14.245 1.00 88.69 87 LYS A CA 1
ATOM 707 C C . LYS A 1 87 ? 6.672 12.394 14.416 1.00 88.69 87 LYS A C 1
ATOM 709 O O . LYS A 1 87 ? 7.850 12.263 14.099 1.00 88.69 87 LYS A O 1
ATOM 714 N N . GLY A 1 88 ? 5.920 11.382 14.837 1.00 86.12 88 GLY A N 1
ATOM 715 C CA . GLY A 1 88 ? 6.345 9.980 14.826 1.00 86.12 88 GLY A CA 1
ATOM 716 C C . GLY A 1 88 ? 5.768 9.210 13.635 1.00 86.12 88 GLY A C 1
ATOM 717 O O . GLY A 1 88 ? 4.769 9.625 13.041 1.00 86.12 88 GLY A O 1
ATOM 718 N N . PHE A 1 89 ? 6.374 8.071 13.297 1.00 87.56 89 PHE A N 1
ATOM 719 C CA . PHE A 1 89 ? 5.891 7.154 12.260 1.00 87.56 89 PHE A CA 1
ATOM 720 C C . PHE A 1 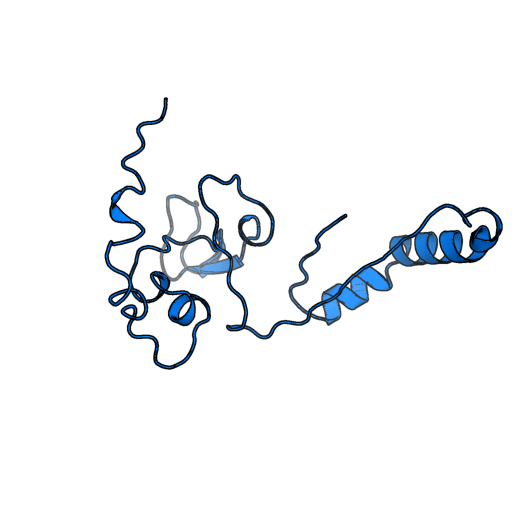89 ? 5.482 5.823 12.884 1.00 87.56 89 PHE A C 1
ATOM 722 O O . PHE A 1 89 ? 6.268 5.202 13.592 1.00 87.56 89 PHE A O 1
ATOM 729 N N . TYR A 1 90 ? 4.261 5.377 12.591 1.00 85.88 90 TYR A N 1
ATOM 730 C CA . TYR A 1 90 ? 3.643 4.224 13.247 1.00 85.88 90 TYR A CA 1
ATOM 731 C C . TYR A 1 90 ? 3.177 3.207 12.222 1.00 85.88 90 TYR A C 1
ATOM 733 O O . TYR A 1 90 ? 2.633 3.585 11.185 1.00 85.88 90 TYR A O 1
ATOM 741 N N . TYR A 1 91 ? 3.314 1.920 12.529 1.00 87.12 91 TYR A N 1
ATOM 742 C CA . TYR A 1 91 ? 2.617 0.891 11.764 1.00 87.12 91 TYR A CA 1
ATOM 743 C C . TYR A 1 91 ? 1.109 1.005 11.992 1.00 87.12 91 TYR A C 1
ATOM 745 O O . TYR A 1 91 ? 0.650 1.218 13.111 1.00 87.12 91 TYR A O 1
ATOM 753 N N . SER A 1 92 ? 0.330 0.829 10.929 1.00 84.06 92 SER A N 1
ATOM 754 C CA . SER A 1 92 ? -1.138 0.895 10.971 1.00 84.06 92 SER A CA 1
ATOM 755 C C . SER A 1 92 ? -1.803 -0.392 11.482 1.00 84.06 92 SER A C 1
ATOM 757 O O . SER A 1 92 ? -3.026 -0.522 11.440 1.00 84.06 92 SER A O 1
ATOM 759 N N . ILE A 1 93 ? -1.014 -1.360 11.956 1.00 88.56 93 ILE A N 1
ATOM 760 C CA . ILE A 1 93 ? -1.502 -2.673 12.381 1.00 88.56 93 ILE A CA 1
ATOM 761 C C . ILE A 1 93 ? -2.117 -2.588 13.768 1.00 88.56 93 ILE A C 1
ATOM 763 O O . ILE A 1 93 ? -1.516 -2.089 14.715 1.00 88.56 93 ILE A O 1
ATOM 767 N N . VAL A 1 94 ? -3.308 -3.161 13.879 1.00 87.94 94 VAL A N 1
ATOM 768 C CA . VAL A 1 94 ? -4.108 -3.203 15.099 1.00 87.94 94 VAL A CA 1
ATOM 769 C C . VAL A 1 94 ? -4.636 -4.617 15.332 1.00 87.94 94 VAL A C 1
ATOM 771 O O . VAL A 1 94 ? -4.747 -5.418 14.403 1.00 87.94 94 VAL A O 1
ATOM 774 N N . ASP A 1 95 ? -4.967 -4.934 16.585 1.00 87.31 95 ASP A N 1
ATOM 775 C CA . ASP A 1 95 ? -5.565 -6.222 16.943 1.00 87.31 95 ASP A CA 1
ATOM 776 C C . ASP A 1 95 ? -7.010 -6.299 16.427 1.00 87.31 95 ASP A C 1
ATOM 778 O O . ASP A 1 95 ? -7.916 -5.660 16.969 1.00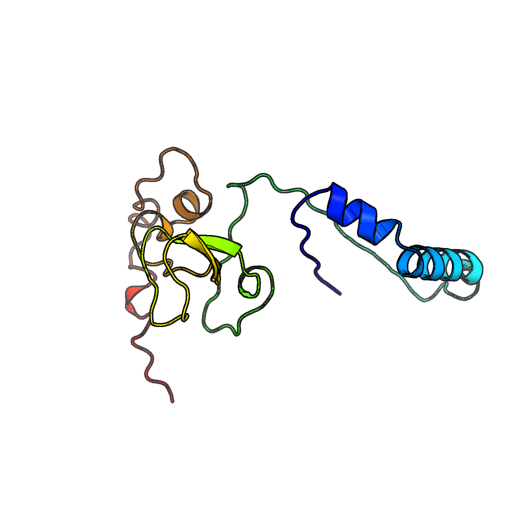 87.31 95 ASP A O 1
ATOM 782 N N . ALA A 1 96 ? -7.226 -7.112 15.389 1.00 86.56 96 ALA A N 1
ATOM 783 C CA . ALA A 1 96 ? -8.529 -7.297 14.755 1.00 86.56 96 ALA A CA 1
ATOM 784 C C . ALA A 1 96 ? -9.584 -7.939 15.678 1.00 86.56 96 ALA A C 1
ATOM 786 O O . ALA A 1 96 ? -10.757 -7.965 15.333 1.00 86.56 96 ALA A O 1
ATOM 787 N N . ARG A 1 97 ? -9.214 -8.434 16.865 1.00 81.69 97 ARG A N 1
ATOM 788 C CA . ARG A 1 97 ? -10.155 -9.057 17.814 1.00 81.69 97 ARG A CA 1
ATOM 789 C C . ARG A 1 97 ? -10.918 -8.044 18.671 1.00 81.69 97 ARG A C 1
ATOM 791 O O . ARG A 1 97 ? -11.772 -8.435 19.465 1.00 81.69 97 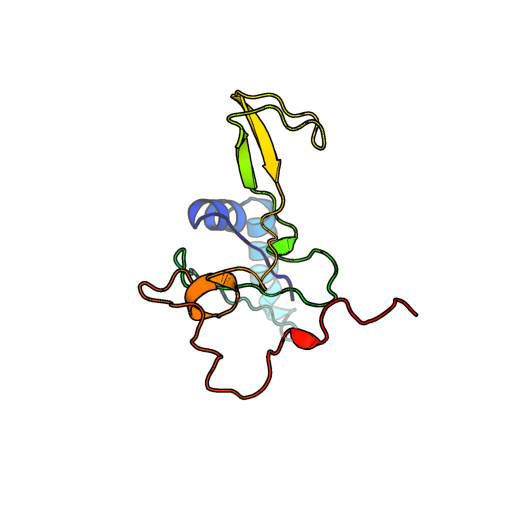ARG A O 1
ATOM 798 N N . LYS A 1 98 ? -10.599 -6.750 18.571 1.00 83.88 98 LYS A N 1
ATOM 799 C CA . LYS A 1 98 ? -11.112 -5.716 19.481 1.00 83.88 98 LYS A CA 1
ATOM 800 C C . LYS A 1 98 ? -12.217 -4.870 18.849 1.00 83.88 98 LYS A C 1
ATOM 802 O O . LYS A 1 98 ? -12.037 -4.290 17.781 1.00 83.88 98 LYS A O 1
ATOM 807 N N . GLY A 1 99 ? -13.333 -4.727 19.570 1.00 86.19 99 GLY A N 1
ATOM 808 C CA . GLY A 1 99 ? -14.421 -3.804 19.226 1.00 86.19 99 GLY A CA 1
ATOM 809 C C . GLY A 1 99 ? -14.955 -4.010 17.806 1.00 86.19 99 GLY A C 1
ATOM 810 O O . GLY A 1 99 ? -15.144 -5.143 17.373 1.00 86.19 99 GLY A O 1
ATOM 811 N N . LEU A 1 100 ? -15.147 -2.911 17.069 1.00 86.19 100 LEU A N 1
ATOM 812 C CA . LEU A 1 100 ? -15.628 -2.919 15.679 1.00 86.19 100 LEU A CA 1
ATOM 813 C C . LEU A 1 100 ? -14.721 -3.704 14.721 1.00 86.19 100 LEU A C 1
ATOM 815 O O . LEU A 1 100 ? -15.187 -4.194 13.699 1.00 86.19 100 LEU A O 1
ATOM 819 N N . LEU A 1 101 ? -13.441 -3.890 15.048 1.00 86.50 101 LEU A N 1
ATOM 820 C CA . LEU A 1 101 ? -12.500 -4.567 14.155 1.00 86.50 101 LEU A CA 1
ATOM 821 C C . LEU A 1 101 ? -12.752 -6.078 14.046 1.00 86.50 101 LEU A C 1
ATOM 823 O O . LEU A 1 101 ? -12.221 -6.702 13.122 1.00 86.50 101 LEU A O 1
ATOM 827 N N . LYS A 1 102 ? -13.594 -6.650 14.927 1.00 84.25 102 LYS A N 1
ATOM 828 C CA . LYS A 1 102 ? -13.978 -8.072 14.902 1.00 84.25 102 LYS A CA 1
ATOM 829 C C . LYS A 1 102 ? -14.661 -8.479 13.601 1.00 84.25 102 LYS A C 1
ATOM 831 O O . LYS A 1 102 ? -14.600 -9.646 13.223 1.00 84.25 102 LYS A O 1
ATOM 836 N N . THR A 1 103 ? -15.291 -7.542 12.895 1.00 84.12 103 THR A N 1
ATOM 837 C CA . THR A 1 103 ? -16.062 -7.839 11.684 1.00 84.12 103 THR A CA 1
ATOM 838 C C . THR A 1 103 ? -15.539 -7.066 10.481 1.00 84.12 103 THR A C 1
ATOM 840 O O . THR A 1 103 ? -14.996 -5.969 10.609 1.00 84.12 103 THR A O 1
ATOM 843 N N . SER A 1 104 ? -15.689 -7.652 9.288 1.00 85.44 104 SER A N 1
ATOM 844 C CA . SER A 1 104 ? -15.288 -7.009 8.024 1.00 85.44 104 SER A CA 1
ATOM 845 C C . SER A 1 104 ? -15.996 -5.662 7.844 1.00 85.44 104 SER A C 1
ATOM 847 O O . SER A 1 104 ? -15.352 -4.654 7.561 1.00 85.44 104 SER A O 1
ATOM 849 N N . ALA A 1 105 ? -17.296 -5.605 8.162 1.00 86.75 105 ALA A N 1
ATOM 850 C CA . ALA A 1 105 ? -18.077 -4.370 8.151 1.00 86.75 105 ALA A CA 1
ATOM 851 C C . ALA A 1 105 ? -17.464 -3.270 9.035 1.00 86.75 105 ALA A C 1
ATOM 853 O O . ALA A 1 105 ? -17.364 -2.121 8.608 1.00 86.75 105 ALA A O 1
ATOM 854 N N . GLY A 1 106 ? -17.012 -3.604 10.249 1.00 87.56 106 GLY A N 1
ATOM 855 C CA . GLY A 1 106 ? -16.395 -2.610 11.126 1.00 87.56 106 GLY A CA 1
ATOM 856 C C . GLY A 1 106 ? -14.991 -2.186 10.678 1.00 87.56 106 GLY A C 1
ATOM 857 O O . GLY A 1 106 ? -14.662 -1.006 10.780 1.00 87.56 106 GLY A O 1
ATOM 858 N N . ARG A 1 107 ? -14.183 -3.091 10.103 1.00 86.94 107 ARG A N 1
ATOM 859 C CA . ARG A 1 107 ? -12.861 -2.744 9.532 1.00 86.94 107 ARG A CA 1
ATOM 860 C C . ARG A 1 107 ? -12.959 -1.854 8.298 1.00 86.94 107 ARG A C 1
ATOM 862 O O . ARG A 1 107 ? -12.154 -0.943 8.140 1.00 86.94 107 ARG A O 1
ATOM 869 N N . MET A 1 108 ? -13.982 -2.064 7.478 1.00 87.56 108 MET A N 1
ATOM 870 C CA . MET A 1 108 ? -14.308 -1.203 6.340 1.00 87.56 108 MET A CA 1
ATOM 871 C C . MET A 1 108 ? -15.000 0.107 6.755 1.00 87.56 108 MET A C 1
ATOM 873 O O . MET A 1 108 ? -15.460 0.875 5.918 1.00 87.56 108 MET A O 1
ATOM 877 N N . SER A 1 109 ? -15.092 0.406 8.057 1.00 75.06 109 SER A N 1
ATOM 878 C CA . SER A 1 109 ? -15.772 1.613 8.546 1.00 75.06 109 SER A CA 1
ATOM 879 C C . SER A 1 109 ? -17.201 1.755 7.993 1.00 75.06 109 SER A C 1
ATOM 881 O O . SER A 1 109 ? -17.694 2.870 7.819 1.00 75.06 109 SER A O 1
ATOM 883 N N . ALA A 1 110 ? -17.874 0.635 7.697 1.00 65.31 110 ALA A N 1
ATOM 884 C CA . ALA A 1 110 ? -19.242 0.657 7.210 1.00 65.31 110 ALA A CA 1
ATOM 885 C C . ALA A 1 110 ? -20.135 1.199 8.331 1.00 65.31 110 ALA A C 1
ATOM 887 O O . ALA A 1 110 ? -20.166 0.663 9.446 1.00 65.31 110 ALA A O 1
ATOM 888 N N . THR A 1 111 ? -20.849 2.288 8.045 1.00 63.22 111 THR A N 1
ATOM 889 C CA . THR A 1 111 ? -21.795 2.900 8.980 1.00 63.22 111 THR A CA 1
ATOM 890 C C . THR A 1 111 ? -22.789 1.848 9.471 1.00 63.22 111 THR A C 1
ATOM 892 O O . THR A 1 111 ? -23.494 1.248 8.662 1.00 63.22 111 THR A O 1
ATOM 895 N N . GLY A 1 112 ? -22.852 1.637 10.788 1.00 66.12 112 GLY A N 1
ATOM 896 C CA . GLY A 1 112 ? -23.830 0.749 11.422 1.00 66.12 112 GLY A CA 1
ATOM 897 C C . GLY A 1 112 ? -23.312 -0.612 11.896 1.00 66.12 112 GLY A C 1
ATOM 898 O O . GLY A 1 112 ? -24.100 -1.333 12.505 1.00 66.12 112 GLY A O 1
ATOM 899 N N . SER A 1 113 ? -22.029 -0.952 11.695 1.00 77.44 113 SER A N 1
ATOM 900 C CA . SER A 1 113 ? -21.458 -2.175 12.288 1.00 77.44 113 SER A CA 1
ATOM 901 C C . SER A 1 113 ? -21.622 -2.177 13.811 1.00 77.44 113 SER A C 1
ATOM 903 O O . SER A 1 113 ? -21.288 -1.202 14.486 1.00 77.44 113 SER A O 1
ATOM 905 N N . GLN A 1 114 ? -22.133 -3.283 14.348 1.00 81.12 114 GLN A N 1
ATOM 906 C CA . GLN A 1 114 ? -22.289 -3.519 15.786 1.00 81.12 114 GLN A CA 1
ATOM 907 C C . GLN A 1 114 ? -21.220 -4.472 16.333 1.00 81.12 114 GLN A C 1
ATOM 909 O O . GLN A 1 114 ? -21.296 -4.865 17.495 1.00 81.12 114 GLN A O 1
ATOM 914 N N . ALA A 1 115 ? -20.244 -4.872 15.506 1.00 78.25 115 ALA A N 1
ATOM 915 C CA . ALA A 1 115 ? -19.265 -5.923 15.802 1.00 78.25 115 ALA A CA 1
ATOM 916 C C . ALA A 1 115 ? -19.874 -7.311 16.086 1.00 78.25 115 ALA A C 1
ATOM 918 O O . ALA A 1 115 ? -19.188 -8.196 16.604 1.00 78.25 115 ALA A O 1
ATOM 919 N N . LYS A 1 116 ? -21.151 -7.504 15.746 1.00 79.75 116 LYS A N 1
ATOM 920 C CA . LYS A 1 116 ? -21.944 -8.717 16.010 1.00 79.75 116 LYS A CA 1
ATOM 921 C C . LYS A 1 116 ? -22.321 -9.468 14.742 1.00 79.75 116 LYS A C 1
ATOM 923 O O . LYS A 1 116 ? -23.006 -10.480 14.793 1.00 79.75 116 LYS A O 1
ATOM 928 N N . GLU A 1 117 ? -21.854 -9.005 13.584 1.00 83.19 117 GLU A N 1
ATOM 929 C CA . GLU A 1 117 ? -22.176 -9.615 12.288 1.00 83.19 117 GLU A CA 1
ATOM 930 C C . GLU A 1 117 ? -21.685 -11.072 12.187 1.00 83.19 117 GLU A C 1
ATOM 932 O O . GLU A 1 117 ? -22.157 -11.820 11.336 1.00 83.19 117 GLU A O 1
ATOM 937 N N . HIS A 1 118 ? -20.756 -11.480 13.060 1.00 75.69 118 HIS A N 1
ATOM 938 C CA . HIS A 1 118 ? -20.244 -12.846 13.146 1.00 75.69 118 HIS A CA 1
ATOM 939 C C . HIS A 1 118 ? -20.999 -13.742 14.149 1.00 75.69 118 HIS A C 1
ATOM 941 O O . HIS A 1 118 ? -20.825 -14.954 14.091 1.00 75.69 118 HIS A O 1
ATOM 947 N N . ASP A 1 119 ? -21.862 -13.194 15.015 1.00 78.31 119 ASP A N 1
ATOM 948 C CA . ASP A 1 119 ? -22.488 -13.929 16.132 1.00 78.31 119 ASP A CA 1
ATOM 949 C C . ASP A 1 119 ? -23.412 -15.070 15.657 1.00 78.31 119 ASP A C 1
ATOM 951 O O . ASP A 1 119 ? -23.636 -16.036 16.381 1.00 78.31 119 ASP A O 1
ATOM 955 N N . GLY A 1 120 ? -23.943 -14.976 14.432 1.00 77.75 120 GLY A N 1
ATOM 956 C CA . GLY A 1 120 ? -24.768 -16.025 13.816 1.00 77.75 120 GLY A CA 1
ATOM 957 C C . GLY A 1 120 ? -23.973 -17.207 13.249 1.00 77.75 120 GLY A C 1
ATOM 958 O O . GLY A 1 120 ? -24.562 -18.230 12.899 1.00 77.75 120 GLY A O 1
ATOM 959 N N . TYR A 1 121 ? -22.649 -17.087 13.153 1.00 71.25 121 TYR A N 1
ATOM 960 C CA . TYR A 1 121 ? -21.756 -18.147 12.701 1.00 71.25 121 TYR A CA 1
ATOM 961 C C . TYR A 1 121 ? -21.137 -18.781 13.949 1.00 71.25 121 TYR A C 1
ATOM 963 O O . TYR A 1 121 ? -20.143 -18.295 14.475 1.00 71.25 121 TYR A O 1
ATOM 971 N N . ASN A 1 122 ? -21.792 -19.819 14.477 1.00 58.78 122 ASN A N 1
ATOM 972 C CA . ASN A 1 122 ? -21.409 -20.470 15.732 1.00 58.78 122 ASN A CA 1
ATOM 973 C C . ASN A 1 122 ? -19.903 -20.804 15.782 1.00 58.78 122 ASN A C 1
ATOM 975 O O . ASN A 1 122 ? -19.414 -21.543 14.924 1.00 58.78 122 ASN A O 1
ATOM 979 N N . ASN A 1 123 ? -19.251 -20.296 16.840 1.00 68.31 123 ASN A N 1
ATOM 980 C CA . ASN A 1 123 ? -17.826 -20.312 17.225 1.00 68.31 123 ASN A CA 1
ATOM 981 C C . ASN A 1 123 ? -17.126 -18.959 17.014 1.00 68.31 123 ASN A C 1
ATOM 983 O O . ASN A 1 123 ? -17.088 -18.434 15.905 1.00 68.31 123 ASN A O 1
ATOM 987 N N . ASP A 1 124 ? -16.520 -18.416 18.081 1.00 68.94 124 ASP A N 1
ATOM 988 C CA . ASP A 1 124 ? -15.637 -17.250 17.957 1.00 68.94 124 ASP A CA 1
ATOM 989 C C . ASP A 1 124 ? -14.433 -17.662 17.088 1.00 68.94 124 ASP A C 1
ATOM 991 O O . ASP A 1 124 ? -13.632 -18.504 17.514 1.00 68.94 124 ASP A O 1
ATOM 995 N N . PRO A 1 125 ? -14.263 -17.093 15.877 1.00 66.00 125 PRO A N 1
ATOM 996 C CA . PRO A 1 125 ? -13.183 -17.483 14.973 1.00 66.00 125 PRO A CA 1
ATOM 997 C C . PRO A 1 125 ? -11.791 -17.208 15.564 1.00 66.00 125 PRO A C 1
ATOM 999 O O . PRO A 1 125 ? -10.785 -17.690 15.040 1.00 66.00 125 PRO A O 1
ATOM 1002 N N . TYR A 1 126 ? -11.716 -16.448 16.659 1.00 67.50 126 TYR A N 1
ATOM 1003 C CA . TYR A 1 126 ? -10.487 -16.088 17.345 1.00 67.50 126 TYR A CA 1
ATOM 1004 C C . TYR A 1 126 ? -10.252 -16.851 18.654 1.00 67.50 126 TYR A C 1
ATOM 1006 O O . TYR A 1 126 ? -9.229 -16.603 19.293 1.00 67.50 126 TYR A O 1
ATOM 1014 N N . GLU A 1 127 ? -11.118 -17.794 19.046 1.00 70.81 127 GLU A N 1
ATOM 1015 C CA . GLU A 1 127 ? -11.019 -18.522 20.325 1.00 70.81 127 GLU A CA 1
ATOM 1016 C C . GLU A 1 127 ? -9.646 -19.196 20.536 1.00 70.81 127 GLU A C 1
ATOM 1018 O O . GLU A 1 127 ? -9.119 -19.256 21.649 1.00 70.81 127 GLU A O 1
ATOM 1023 N N . ASN A 1 128 ? -9.026 -19.657 19.446 1.00 68.25 128 ASN A N 1
ATOM 1024 C CA . ASN A 1 128 ? -7.725 -20.334 19.459 1.00 68.25 128 ASN A CA 1
ATOM 1025 C C . ASN A 1 128 ? -6.540 -19.425 19.088 1.00 68.25 128 ASN A C 1
ATOM 1027 O O . ASN A 1 128 ? -5.386 -19.862 19.089 1.00 68.25 128 ASN A O 1
ATOM 1031 N N . TYR A 1 129 ? -6.789 -18.152 18.777 1.00 63.91 129 TYR A N 1
ATOM 1032 C CA . TYR A 1 129 ? -5.759 -17.238 18.297 1.00 63.91 129 TYR A CA 1
ATOM 1033 C C . TYR A 1 129 ? -4.872 -16.746 19.452 1.00 63.91 129 TYR A C 1
ATOM 1035 O O . TYR A 1 129 ? -5.342 -16.080 20.374 1.00 63.91 129 TYR A O 1
ATOM 1043 N N . GLY A 1 130 ? -3.575 -17.069 19.402 1.00 60.41 130 GLY A N 1
ATOM 1044 C CA . GLY A 1 130 ? -2.621 -16.823 20.496 1.00 60.41 130 GLY A CA 1
ATOM 1045 C C . GLY A 1 130 ? -2.501 -17.965 21.515 1.00 60.41 130 GLY A C 1
ATOM 1046 O O . GLY A 1 130 ? -1.706 -17.851 22.440 1.00 60.41 130 GLY A O 1
ATOM 1047 N N . ARG A 1 131 ? -3.246 -19.071 21.337 1.00 55.88 131 ARG A N 1
ATOM 1048 C CA . ARG A 1 131 ? -3.065 -20.334 22.088 1.00 55.88 131 ARG A CA 1
ATOM 1049 C C . ARG A 1 131 ? -2.100 -21.313 21.411 1.00 55.88 131 ARG A C 1
ATOM 1051 O O . ARG A 1 131 ? -1.741 -22.329 21.997 1.00 55.88 131 ARG A O 1
ATOM 1058 N N . LEU A 1 132 ? -1.692 -21.022 20.175 1.00 50.97 132 LEU A N 1
ATOM 1059 C CA . LEU A 1 132 ? -0.631 -21.757 19.499 1.00 50.97 132 LEU A CA 1
ATOM 1060 C C . LEU A 1 132 ? 0.6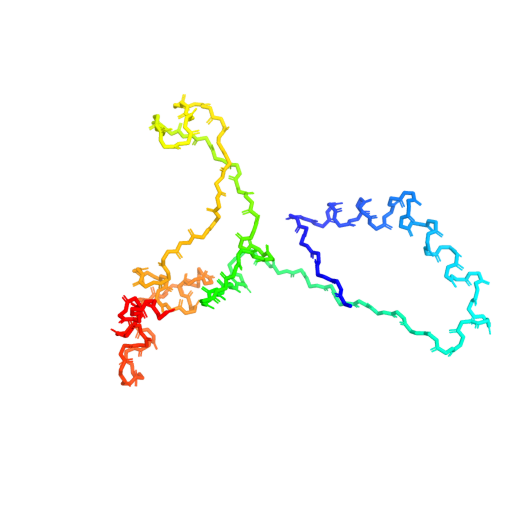92 -21.369 20.159 1.00 50.97 132 LEU A C 1
ATOM 1062 O O . LEU A 1 132 ? 1.274 -20.332 19.840 1.00 50.97 132 LEU A O 1
ATOM 1066 N N . ASN A 1 133 ? 1.134 -22.193 21.108 1.00 42.56 133 ASN A N 1
ATOM 1067 C CA . ASN A 1 133 ? 2.521 -22.186 21.543 1.00 42.56 133 ASN A CA 1
ATOM 1068 C C . ASN A 1 133 ? 3.391 -22.324 20.291 1.00 42.56 133 ASN A C 1
ATOM 1070 O O . ASN A 1 133 ? 3.143 -23.202 19.462 1.00 42.56 133 ASN A O 1
ATOM 1074 N N . ALA A 1 134 ? 4.367 -21.430 20.141 1.00 42.88 134 ALA A N 1
ATOM 1075 C CA . ALA A 1 134 ? 5.415 -21.605 19.152 1.00 42.88 134 ALA A CA 1
ATOM 1076 C C . ALA A 1 134 ? 6.040 -22.991 19.375 1.00 42.88 134 ALA A C 1
ATOM 1078 O O . ALA A 1 134 ? 6.512 -23.276 20.477 1.00 42.88 134 ALA A O 1
ATOM 1079 N N . VAL A 1 135 ? 5.952 -23.853 18.362 1.00 40.19 135 VAL A N 1
ATOM 1080 C CA . VAL A 1 135 ? 6.810 -25.038 18.248 1.00 40.19 135 VAL A CA 1
ATOM 1081 C C . VAL A 1 135 ? 8.148 -24.573 17.700 1.00 40.19 135 VAL A C 1
ATOM 1083 O O . VAL A 1 135 ? 8.119 -23.760 16.746 1.00 40.19 135 VAL A O 1
#

Sequence (135 aa):
MTVMFFENLEGLHKFAHDPLHREAWNWWNKGLDELKHISIWHEVFRCPAGNWEGIYVNSKLRGLAATTVPRTLEKDDEALGVKAGEKGFYYSIVDARKGLLKTSAGRMSATGSQAKEHDGYNNDPYENYGRLNAV

Secondary structure (DSSP, 8-state):
------SSHHHHHHHHTSHHHHHHHHHHHHTTTT-TT---------PPTTS-----SS--S-GGGG-EEEEE-SS-BTTTTB-TTSEEEEE----TTSGGGGSHHHHTT-TT--S-TTTTSSS-TTTTTT-----